Protein AF-A0A2G4HJ52-F1 (afdb_monomer_lite)

Radius of gyration: 10.84 Å; chains: 1; bounding box: 29×26×23 Å

pLDDT: mean 87.88, std 9.7, range [45.62, 94.19]

Structure (mmCIF, N/CA/C/O backbone):
data_AF-A0A2G4HJ52-F1
#
_entry.id   AF-A0A2G4HJ52-F1
#
loop_
_atom_site.group_PDB
_atom_site.id
_atom_site.type_symbol
_atom_site.label_atom_id
_atom_site.label_alt_id
_atom_site.label_comp_id
_atom_site.label_asym_id
_atom_site.label_entity_id
_atom_site.label_seq_id
_atom_site.pdbx_PDB_ins_code
_atom_site.Cartn_x
_atom_site.Cartn_y
_atom_site.Cartn_z
_atom_site.occupancy
_atom_site.B_iso_or_equiv
_atom_site.auth_seq_id
_atom_site.auth_comp_id
_atom_site.auth_asym_id
_atom_site.auth_atom_id
_atom_site.pdbx_PDB_model_num
ATOM 1 N N . MET A 1 1 ? 3.240 -16.063 14.939 1.00 45.62 1 MET A N 1
ATOM 2 C CA . MET A 1 1 ? 2.268 -15.631 13.919 1.00 45.62 1 MET A CA 1
ATOM 3 C C . MET A 1 1 ? 3.103 -15.056 12.803 1.00 45.62 1 MET A C 1
ATOM 5 O O . MET A 1 1 ? 3.963 -14.247 13.114 1.00 45.62 1 MET A O 1
ATOM 9 N N . ASP A 1 2 ? 2.964 -15.578 11.590 1.00 47.50 2 ASP A N 1
ATOM 10 C CA . ASP A 1 2 ? 3.775 -15.168 10.442 1.00 47.50 2 ASP A CA 1
ATOM 11 C C . ASP A 1 2 ? 3.395 -13.722 10.095 1.00 47.50 2 ASP A C 1
ATOM 13 O O . ASP A 1 2 ? 2.338 -13.452 9.525 1.00 47.50 2 ASP A O 1
ATOM 17 N N . THR A 1 3 ? 4.152 -12.763 10.624 1.00 65.62 3 THR A N 1
ATOM 18 C CA . THR A 1 3 ? 3.942 -11.339 10.371 1.00 65.62 3 THR A CA 1
ATOM 19 C C . THR A 1 3 ? 4.396 -11.067 8.953 1.00 65.62 3 THR A C 1
ATOM 21 O O . THR A 1 3 ? 5.595 -10.999 8.711 1.00 65.62 3 THR A O 1
ATOM 24 N N . GLN A 1 4 ? 3.444 -10.936 8.028 1.00 79.19 4 GLN A N 1
ATOM 25 C CA . GLN A 1 4 ? 3.725 -10.573 6.642 1.00 79.19 4 GLN A CA 1
ATOM 26 C C . GLN A 1 4 ? 4.635 -9.337 6.590 1.00 79.19 4 GLN A C 1
ATOM 28 O O . GLN A 1 4 ? 4.295 -8.281 7.131 1.00 79.19 4 GLN A O 1
ATOM 33 N N . GLU A 1 5 ? 5.788 -9.493 5.945 1.00 90.75 5 GLU A N 1
ATOM 34 C CA . GLU A 1 5 ? 6.805 -8.456 5.808 1.00 90.75 5 GLU A CA 1
ATOM 35 C C . GLU A 1 5 ? 6.553 -7.634 4.541 1.00 90.75 5 GLU A C 1
ATOM 37 O O . GLU A 1 5 ? 6.478 -8.152 3.427 1.00 90.75 5 GLU A O 1
ATOM 42 N N . PHE A 1 6 ? 6.428 -6.325 4.713 1.00 91.25 6 PHE A N 1
ATOM 43 C CA . PHE A 1 6 ? 6.241 -5.356 3.650 1.00 91.25 6 PHE A CA 1
ATOM 44 C C . PHE A 1 6 ? 7.533 -4.579 3.440 1.00 91.25 6 PHE A C 1
ATOM 46 O O . PHE A 1 6 ? 8.007 -3.859 4.321 1.00 91.25 6 PHE A O 1
ATOM 53 N N . TYR A 1 7 ? 8.070 -4.678 2.232 1.00 94.19 7 TYR A N 1
ATOM 54 C CA . TYR A 1 7 ? 9.097 -3.767 1.750 1.00 94.19 7 TYR A CA 1
ATOM 55 C C . TYR A 1 7 ? 8.432 -2.722 0.874 1.00 94.19 7 TYR A C 1
ATOM 57 O O . TYR A 1 7 ? 7.644 -3.061 -0.009 1.00 94.19 7 TYR A O 1
ATOM 65 N N . ILE A 1 8 ? 8.752 -1.455 1.105 1.00 93.38 8 ILE A N 1
ATOM 66 C CA . ILE A 1 8 ? 8.173 -0.339 0.364 1.00 93.38 8 ILE A CA 1
ATOM 67 C C . ILE A 1 8 ? 9.248 0.582 -0.181 1.00 93.38 8 ILE A C 1
ATOM 69 O O . ILE A 1 8 ? 10.300 0.766 0.420 1.00 93.38 8 ILE A O 1
ATOM 73 N N . ARG A 1 9 ? 8.962 1.249 -1.289 1.00 93.81 9 ARG A N 1
ATOM 74 C CA . ARG A 1 9 ? 9.796 2.338 -1.798 1.00 93.81 9 ARG A CA 1
ATOM 75 C C . ARG A 1 9 ? 8.935 3.406 -2.441 1.00 93.81 9 ARG A C 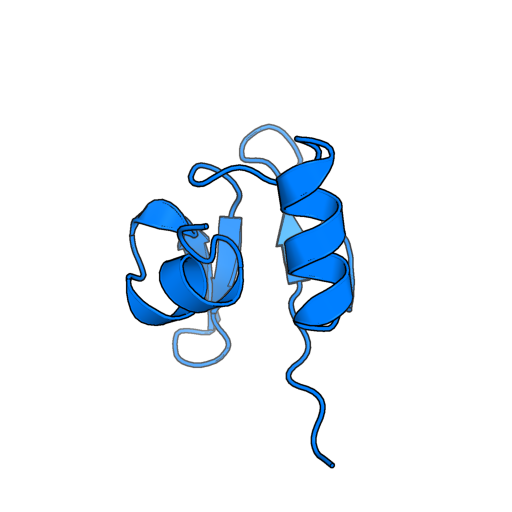1
ATOM 77 O O . ARG A 1 9 ? 7.825 3.140 -2.905 1.00 93.81 9 ARG A O 1
ATOM 84 N N . ARG A 1 10 ? 9.434 4.635 -2.461 1.00 87.88 10 ARG A N 1
ATOM 85 C CA . ARG A 1 10 ? 8.796 5.699 -3.243 1.00 87.88 10 ARG A CA 1
AT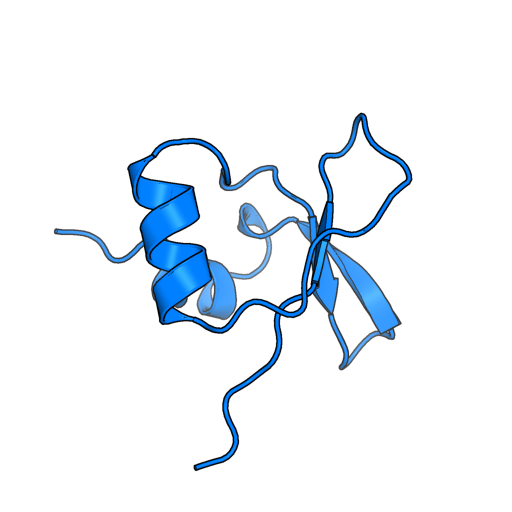OM 86 C C . ARG A 1 10 ? 9.174 5.531 -4.707 1.00 87.88 10 ARG A C 1
ATOM 88 O O . ARG A 1 10 ? 10.248 5.032 -5.002 1.00 87.88 10 ARG A O 1
ATOM 95 N N . ALA A 1 11 ? 8.326 5.987 -5.624 1.00 79.88 11 ALA A N 1
ATOM 96 C CA . ALA A 1 11 ? 8.662 5.975 -7.050 1.00 79.88 11 ALA A CA 1
ATOM 97 C C . ALA A 1 11 ? 9.930 6.798 -7.365 1.00 79.88 11 ALA A C 1
ATOM 99 O O . ALA A 1 11 ? 10.657 6.480 -8.300 1.00 79.88 11 ALA A O 1
ATOM 100 N N . SER A 1 12 ? 10.207 7.825 -6.556 1.00 80.69 12 SER A N 1
ATOM 101 C CA . SER A 1 12 ? 11.399 8.672 -6.668 1.00 80.69 12 SER A CA 1
ATOM 102 C C . SER A 1 12 ? 12.645 8.101 -5.981 1.00 80.69 12 SER A C 1
ATOM 104 O O . SER A 1 12 ? 13.720 8.668 -6.145 1.00 80.69 12 SER A O 1
ATOM 106 N N . GLU A 1 13 ? 12.513 7.034 -5.186 1.00 81.69 13 GLU A N 1
ATOM 107 C CA . GLU A 1 13 ? 13.614 6.436 -4.424 1.00 81.69 13 GLU A CA 1
ATOM 108 C C . GLU A 1 13 ? 13.935 5.038 -4.958 1.00 81.69 13 GLU A C 1
ATOM 110 O O . GLU A 1 13 ? 13.047 4.222 -5.212 1.00 81.69 13 GLU A O 1
ATOM 115 N N . THR A 1 14 ? 15.222 4.745 -5.126 1.00 79.31 14 THR A N 1
ATOM 116 C CA . THR A 1 14 ? 15.672 3.420 -5.576 1.00 79.31 14 THR A CA 1
ATOM 117 C C . THR A 1 14 ? 15.716 2.427 -4.413 1.00 79.31 14 THR A C 1
ATOM 119 O O . THR A 1 14 ? 15.506 1.229 -4.617 1.00 79.31 14 THR A O 1
ATOM 122 N N . ASP A 1 15 ? 15.938 2.934 -3.200 1.00 86.75 15 ASP A N 1
ATOM 123 C CA . ASP A 1 15 ? 16.113 2.147 -1.989 1.00 86.75 15 ASP A CA 1
ATOM 124 C C . ASP A 1 15 ? 14.784 1.682 -1.391 1.00 86.75 15 ASP A C 1
ATOM 126 O O . ASP A 1 15 ? 13.839 2.446 -1.169 1.00 86.75 15 ASP A O 1
ATOM 130 N N . ALA A 1 16 ? 14.736 0.382 -1.111 1.00 91.06 16 ALA A N 1
ATOM 131 C CA . ALA A 1 16 ? 13.662 -0.239 -0.361 1.00 91.06 16 ALA A CA 1
ATOM 132 C C . ALA A 1 16 ? 13.801 0.081 1.130 1.00 91.06 16 ALA A C 1
ATOM 134 O O . ALA A 1 16 ? 14.881 -0.017 1.709 1.00 91.06 16 ALA A O 1
ATOM 135 N N . ARG A 1 17 ? 12.679 0.407 1.763 1.00 91.56 17 ARG A N 1
ATOM 136 C CA . ARG A 1 17 ? 12.534 0.602 3.204 1.00 91.56 17 ARG A CA 1
ATOM 137 C C . ARG A 1 17 ? 11.739 -0.575 3.773 1.00 91.56 17 ARG A C 1
ATOM 139 O O . ARG A 1 17 ? 10.743 -0.983 3.172 1.00 91.56 17 ARG A O 1
ATOM 146 N N . GLY A 1 18 ? 12.174 -1.111 4.910 1.00 89.25 18 GLY A N 1
ATOM 147 C CA . GLY A 1 18 ? 11.561 -2.267 5.573 1.00 89.25 18 GLY A CA 1
ATOM 148 C C . GLY A 1 18 ? 12.604 -3.241 6.145 1.00 89.25 18 GLY A C 1
ATOM 149 O O . GLY A 1 18 ? 13.789 -2.894 6.179 1.00 89.25 18 GLY A O 1
ATOM 150 N N . PRO A 1 19 ? 12.190 -4.451 6.570 1.00 92.38 19 PRO A N 1
ATOM 151 C CA . PRO A 1 19 ? 10.814 -4.959 6.533 1.00 92.38 19 PRO A CA 1
ATOM 152 C C . PRO A 1 19 ? 9.900 -4.238 7.534 1.00 92.38 19 PRO A C 1
ATOM 154 O O . PRO A 1 19 ? 10.283 -3.987 8.673 1.00 92.38 19 PRO A O 1
ATOM 157 N N . TYR A 1 20 ? 8.682 -3.914 7.105 1.00 92.38 20 TYR A N 1
ATOM 158 C CA . TYR A 1 20 ? 7.609 -3.406 7.963 1.00 92.38 20 TYR A CA 1
ATOM 159 C C . TYR A 1 20 ? 6.531 -4.471 8.129 1.00 92.38 20 TYR A C 1
ATOM 161 O O . TYR A 1 20 ? 6.282 -5.246 7.214 1.00 92.38 20 TYR A O 1
ATOM 169 N N . ASN A 1 21 ? 5.849 -4.500 9.266 1.00 91.81 21 ASN A N 1
ATOM 170 C CA . ASN A 1 21 ? 4.631 -5.297 9.407 1.00 91.81 21 ASN A CA 1
ATOM 171 C C . ASN A 1 21 ? 3.399 -4.465 8.989 1.00 91.81 21 ASN A C 1
ATOM 173 O O . ASN A 1 21 ? 3.509 -3.281 8.660 1.00 91.81 21 ASN A O 1
ATOM 177 N N . LEU A 1 22 ? 2.214 -5.079 8.996 1.00 89.94 22 LEU A N 1
ATOM 178 C CA . LEU A 1 22 ? 0.977 -4.389 8.620 1.00 89.94 22 LEU A CA 1
ATOM 179 C C . LEU A 1 22 ? 0.669 -3.179 9.526 1.00 89.94 22 LEU A C 1
ATOM 181 O O . LEU A 1 22 ? 0.232 -2.148 9.028 1.00 89.94 22 LEU A O 1
ATOM 185 N N . GLU A 1 23 ? 0.916 -3.282 10.831 1.00 90.81 23 GLU A N 1
ATOM 186 C CA . GLU A 1 23 ? 0.639 -2.219 11.811 1.00 90.81 23 GLU A CA 1
ATOM 187 C C . GLU A 1 23 ? 1.550 -0.996 11.603 1.00 90.81 23 GLU A C 1
ATOM 189 O O . GLU A 1 23 ? 1.092 0.150 11.613 1.00 90.81 23 GLU A O 1
ATOM 194 N N . GLU A 1 24 ? 2.832 -1.240 11.328 1.00 93.06 24 GLU A N 1
ATOM 195 C CA . GLU A 1 24 ? 3.813 -0.222 10.948 1.00 93.06 24 GLU A CA 1
ATOM 196 C C . GLU A 1 24 ? 3.413 0.441 9.628 1.00 93.06 24 GLU A C 1
ATOM 198 O O . GLU A 1 24 ? 3.441 1.664 9.511 1.00 93.06 24 GLU A O 1
ATOM 203 N N . MET A 1 25 ? 2.967 -0.344 8.641 1.00 93.12 25 MET A N 1
ATOM 204 C CA . MET A 1 25 ? 2.470 0.184 7.370 1.00 93.12 25 MET A CA 1
ATOM 205 C C . MET A 1 25 ? 1.256 1.101 7.553 1.00 93.12 25 MET A C 1
ATOM 207 O O . MET A 1 25 ? 1.215 2.172 6.947 1.00 93.12 25 MET A O 1
ATOM 211 N N .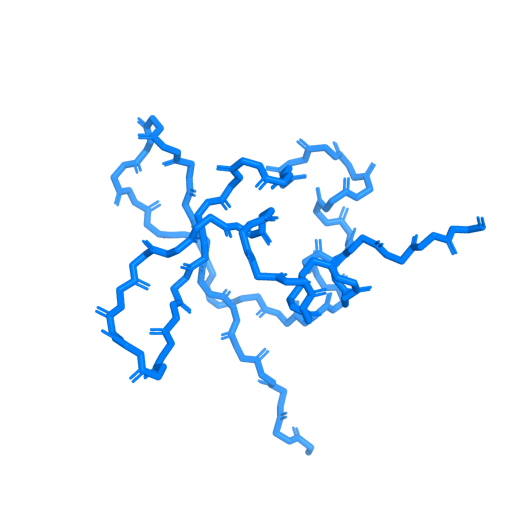 VAL A 1 26 ? 0.296 0.718 8.401 1.00 92.50 26 VAL A N 1
ATOM 212 C CA . VAL A 1 26 ? -0.863 1.558 8.754 1.00 92.50 26 VAL A CA 1
ATOM 213 C C . VAL A 1 26 ? -0.404 2.846 9.441 1.00 92.50 26 VAL A C 1
ATO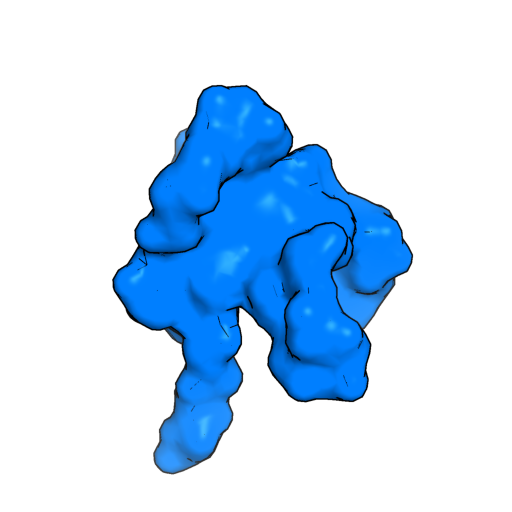M 215 O O . VAL A 1 26 ? -0.854 3.932 9.082 1.00 92.50 26 VAL A O 1
ATOM 218 N N . SER A 1 27 ? 0.546 2.760 10.372 1.00 93.06 27 SER A N 1
ATOM 219 C CA . SER A 1 27 ? 1.096 3.931 11.071 1.00 93.06 27 SER A CA 1
ATOM 220 C C . SER A 1 27 ? 1.821 4.886 10.111 1.00 93.06 27 SER A C 1
ATOM 222 O O . SER A 1 27 ? 1.650 6.108 10.156 1.00 93.06 27 SER A O 1
ATOM 224 N N . LEU A 1 28 ? 2.595 4.344 9.169 1.00 93.19 28 LEU A N 1
ATOM 225 C CA . LEU A 1 28 ? 3.241 5.114 8.105 1.00 93.19 28 LEU A CA 1
ATOM 226 C C . LEU A 1 28 ? 2.220 5.750 7.153 1.00 93.19 28 LEU A C 1
ATOM 228 O O . LEU A 1 28 ? 2.452 6.855 6.662 1.00 93.19 28 LEU A O 1
ATOM 232 N N . ALA A 1 29 ? 1.100 5.079 6.898 1.00 92.38 29 ALA A N 1
ATOM 233 C CA . ALA A 1 29 ? -0.000 5.616 6.110 1.00 92.38 29 ALA A CA 1
ATOM 234 C C . ALA A 1 29 ? -0.729 6.759 6.834 1.00 92.38 29 ALA A C 1
ATOM 236 O O . ALA A 1 29 ? -0.977 7.798 6.221 1.00 92.38 29 ALA A O 1
ATOM 237 N N . GLU A 1 30 ? -1.002 6.632 8.137 1.00 91.44 30 GLU A N 1
ATOM 238 C CA . GLU A 1 30 ? -1.631 7.701 8.931 1.00 91.44 30 GLU A CA 1
ATOM 239 C C . GLU A 1 30 ? -0.727 8.937 9.072 1.00 91.44 30 GLU A C 1
ATOM 241 O O . GLU A 1 30 ? -1.222 10.063 9.077 1.00 91.44 30 GLU A O 1
ATOM 246 N N . THR A 1 31 ? 0.598 8.757 9.111 1.00 92.44 31 THR A N 1
ATOM 247 C CA . THR A 1 31 ? 1.562 9.878 9.102 1.00 92.44 31 THR A CA 1
ATOM 248 C C . THR A 1 31 ? 1.802 10.479 7.711 1.00 92.44 31 THR A C 1
ATOM 250 O O . THR A 1 31 ? 2.517 11.474 7.592 1.00 92.44 31 THR A O 1
ATOM 253 N N . GLY A 1 32 ? 1.245 9.888 6.647 1.00 89.00 32 GLY A N 1
ATOM 254 C CA . GLY A 1 32 ? 1.480 10.295 5.256 1.00 89.00 32 GLY A CA 1
ATOM 255 C C . GLY A 1 32 ? 2.865 9.922 4.706 1.00 89.00 32 GLY A C 1
ATOM 256 O O . GLY A 1 32 ? 3.230 10.325 3.601 1.00 89.00 32 GLY A O 1
ATOM 257 N N . SER A 1 33 ? 3.651 9.137 5.447 1.00 89.94 33 SER A N 1
ATOM 258 C CA . SER A 1 33 ? 4.950 8.616 4.998 1.00 89.94 33 SER A CA 1
ATOM 259 C C . SER A 1 33 ? 4.804 7.585 3.873 1.00 89.94 33 SER A C 1
ATOM 261 O O . SER A 1 33 ? 5.695 7.477 3.015 1.00 89.94 33 SER A O 1
ATOM 263 N N . VAL A 1 34 ? 3.677 6.866 3.885 1.00 92.19 34 VAL A N 1
ATOM 264 C CA . VAL A 1 34 ? 3.195 5.932 2.862 1.00 92.19 34 VAL A CA 1
ATOM 265 C C . VAL A 1 34 ? 1.885 6.454 2.286 1.00 92.19 34 VAL A C 1
ATOM 267 O O . VAL A 1 34 ? 0.993 6.891 3.005 1.00 92.19 34 VAL A O 1
ATOM 270 N N . THR A 1 35 ? 1.751 6.360 0.971 1.00 92.50 35 THR A N 1
ATOM 271 C CA . THR A 1 35 ? 0.538 6.730 0.237 1.00 92.50 35 THR A CA 1
ATOM 272 C C . THR A 1 35 ? 0.114 5.588 -0.675 1.00 92.50 35 THR A C 1
ATOM 274 O O . THR A 1 35 ? 0.859 4.632 -0.891 1.00 92.50 35 THR A O 1
ATOM 277 N N . VAL A 1 36 ? -1.076 5.693 -1.263 1.00 92.62 36 VAL A N 1
ATOM 278 C CA . VAL A 1 36 ? -1.548 4.729 -2.268 1.00 92.62 36 VAL A CA 1
ATOM 279 C C . VAL A 1 36 ? -0.637 4.658 -3.501 1.00 92.62 36 VAL A C 1
ATOM 281 O O . VAL A 1 36 ? -0.666 3.664 -4.209 1.00 92.62 36 VAL A O 1
ATOM 284 N N . GLU A 1 37 ? 0.190 5.673 -3.746 1.00 93.00 37 GLU A N 1
ATOM 285 C CA . GLU A 1 37 ? 1.169 5.709 -4.842 1.00 93.00 37 GLU A CA 1
ATOM 286 C C . GLU A 1 37 ? 2.508 5.060 -4.463 1.00 93.00 37 GLU A C 1
ATOM 288 O O . GLU A 1 37 ? 3.383 4.876 -5.308 1.00 93.00 37 GLU A O 1
ATOM 293 N N . THR A 1 38 ? 2.694 4.718 -3.185 1.00 93.38 38 THR A N 1
ATOM 294 C CA . THR A 1 38 ? 3.899 4.027 -2.723 1.00 93.38 38 THR A CA 1
ATOM 295 C C . THR A 1 38 ? 3.944 2.628 -3.325 1.00 93.38 38 THR A C 1
ATOM 297 O O . THR A 1 38 ? 2.925 1.943 -3.434 1.00 93.38 38 THR A O 1
ATOM 300 N N . LEU A 1 39 ? 5.140 2.211 -3.730 1.00 94.19 39 LEU A N 1
ATOM 301 C CA . LEU A 1 39 ? 5.378 0.883 -4.267 1.00 94.19 39 LEU A CA 1
ATOM 302 C C . LEU A 1 39 ? 5.639 -0.071 -3.105 1.00 94.19 39 LEU A C 1
ATOM 304 O O . LEU A 1 39 ? 6.461 0.238 -2.243 1.00 94.19 39 LEU A O 1
ATOM 308 N N . TYR A 1 40 ? 4.987 -1.225 -3.103 1.00 93.25 40 TYR A N 1
ATOM 309 C CA . TYR A 1 40 ? 5.300 -2.344 -2.225 1.00 93.25 40 TYR A CA 1
ATOM 310 C C . TYR A 1 40 ? 5.923 -3.481 -3.039 1.00 93.25 40 TYR A C 1
ATOM 312 O O . TYR A 1 40 ? 5.661 -3.620 -4.236 1.00 93.25 40 TYR A O 1
ATOM 320 N N . TYR A 1 41 ? 6.781 -4.272 -2.405 1.00 92.75 41 TYR A N 1
ATOM 321 C CA . TYR A 1 41 ? 7.322 -5.477 -3.014 1.00 92.75 41 TYR A CA 1
ATOM 322 C C . TYR A 1 41 ? 6.285 -6.595 -2.938 1.00 92.75 41 TYR A C 1
ATOM 324 O O . TYR A 1 41 ? 5.917 -7.054 -1.856 1.00 92.75 41 TYR A O 1
ATOM 332 N N . ASP A 1 42 ? 5.806 -7.023 -4.096 1.00 90.31 42 ASP A N 1
ATOM 333 C CA . ASP A 1 42 ? 4.884 -8.132 -4.237 1.00 90.31 42 ASP A CA 1
ATOM 334 C C . ASP A 1 42 ? 5.680 -9.433 -4.358 1.00 90.31 42 ASP A C 1
ATOM 336 O O . ASP A 1 42 ? 6.266 -9.726 -5.398 1.00 90.31 42 ASP A O 1
ATOM 340 N N . ALA A 1 43 ? 5.714 -10.219 -3.280 1.00 85.62 43 ALA A N 1
ATOM 341 C CA . ALA A 1 43 ? 6.449 -11.483 -3.243 1.00 85.62 43 ALA A CA 1
ATOM 342 C C . ALA A 1 43 ? 5.859 -12.565 -4.170 1.00 85.62 43 ALA A C 1
ATOM 344 O O . ALA A 1 43 ? 6.546 -13.527 -4.492 1.00 85.62 43 ALA A O 1
ATOM 345 N N . THR A 1 44 ? 4.608 -12.410 -4.621 1.00 85.31 44 THR A N 1
ATOM 346 C CA . THR A 1 44 ? 3.957 -13.356 -5.545 1.00 85.31 44 THR A CA 1
ATOM 347 C C . THR A 1 44 ? 4.489 -13.196 -6.967 1.00 85.31 44 THR A C 1
ATOM 349 O O . THR A 1 44 ? 4.659 -14.173 -7.690 1.00 85.31 44 THR A O 1
ATOM 352 N N . THR A 1 45 ? 4.726 -11.952 -7.379 1.00 88.38 45 THR A N 1
ATOM 353 C CA . THR A 1 45 ? 5.201 -11.594 -8.723 1.00 88.38 45 THR A CA 1
ATOM 354 C C . THR A 1 45 ? 6.664 -11.160 -8.755 1.00 88.38 45 THR A C 1
ATOM 356 O O . THR A 1 45 ? 7.183 -10.865 -9.832 1.00 88.38 45 THR A O 1
ATOM 359 N N . GLU A 1 46 ? 7.311 -11.112 -7.587 1.00 90.81 46 GLU A N 1
ATOM 360 C CA . GLU A 1 46 ? 8.690 -10.666 -7.361 1.00 90.81 46 GLU A CA 1
ATOM 361 C C . GLU A 1 46 ? 8.956 -9.268 -7.942 1.00 90.81 46 GLU A C 1
ATOM 363 O O . GLU A 1 46 ? 10.000 -8.980 -8.535 1.00 90.81 46 GLU A O 1
ATOM 368 N N . ARG A 1 47 ? 7.960 -8.381 -7.830 1.00 91.38 47 ARG A N 1
ATOM 369 C CA . ARG A 1 47 ? 7.958 -7.062 -8.473 1.00 91.38 47 ARG A CA 1
ATOM 370 C C . ARG A 1 47 ? 7.431 -5.980 -7.555 1.00 91.38 47 ARG A C 1
ATOM 372 O O . ARG A 1 47 ? 6.667 -6.214 -6.630 1.00 91.38 47 ARG A O 1
ATOM 379 N N . TRP A 1 48 ? 7.827 -4.753 -7.861 1.00 92.56 48 TRP A N 1
ATOM 380 C CA . TRP A 1 48 ? 7.298 -3.571 -7.200 1.00 92.56 48 TRP A CA 1
ATOM 381 C C . TRP A 1 48 ? 5.947 -3.206 -7.803 1.00 92.56 48 TRP A C 1
ATOM 383 O O . TRP A 1 48 ? 5.880 -2.823 -8.972 1.00 92.56 48 TRP A O 1
ATOM 393 N N . ALA A 1 49 ? 4.895 -3.313 -7.001 1.00 92.81 49 ALA A N 1
ATOM 394 C CA . ALA A 1 49 ? 3.534 -2.959 -7.370 1.00 92.81 49 ALA A CA 1
ATOM 395 C C . ALA A 1 49 ? 3.075 -1.736 -6.574 1.00 92.81 49 ALA A C 1
ATOM 397 O O . ALA A 1 49 ? 3.511 -1.502 -5.450 1.00 92.81 49 ALA A O 1
ATOM 398 N N . VAL A 1 50 ? 2.203 -0.921 -7.158 1.00 94.19 50 VAL A N 1
ATOM 399 C CA . VAL A 1 50 ? 1.647 0.253 -6.475 1.00 94.19 50 VAL A CA 1
ATOM 400 C C . VAL A 1 50 ? 0.614 -0.224 -5.455 1.00 94.19 50 VAL A C 1
ATOM 402 O O . VAL A 1 50 ? -0.271 -1.003 -5.803 1.00 94.19 50 VAL A O 1
ATOM 405 N N . ILE A 1 51 ? 0.683 0.248 -4.205 1.00 93.06 51 ILE A N 1
ATOM 406 C CA . ILE A 1 51 ? -0.269 -0.159 -3.150 1.00 93.06 51 ILE A CA 1
ATOM 407 C C . ILE A 1 51 ? -1.712 0.099 -3.593 1.00 93.06 51 ILE A C 1
ATOM 409 O O . ILE A 1 51 ? -2.593 -0.721 -3.367 1.00 93.06 51 ILE A O 1
ATOM 413 N N . GLY A 1 52 ? -1.955 1.223 -4.264 1.00 92.19 52 GLY A N 1
ATOM 414 C CA . GLY A 1 52 ? -3.257 1.614 -4.787 1.00 92.19 52 GLY A CA 1
ATOM 415 C C . GLY A 1 52 ? -3.838 0.683 -5.854 1.00 92.19 52 GLY A C 1
ATOM 416 O O . GLY A 1 52 ? -5.059 0.685 -6.009 1.00 92.19 52 GLY A O 1
ATOM 417 N N . ASP A 1 53 ? -2.997 -0.092 -6.545 1.00 92.25 53 ASP A N 1
ATOM 418 C CA . ASP A 1 53 ? -3.396 -1.052 -7.583 1.00 92.25 53 ASP A CA 1
ATOM 419 C C . ASP A 1 53 ? -3.869 -2.384 -6.978 1.00 92.25 53 ASP A C 1
ATOM 421 O O . ASP A 1 53 ? -4.730 -3.059 -7.537 1.00 92.25 53 ASP A O 1
ATOM 425 N N . ASN A 1 54 ? -3.385 -2.727 -5.777 1.00 90.62 54 ASN A N 1
ATOM 426 C CA . ASN A 1 54 ? -3.801 -3.929 -5.066 1.00 90.62 54 ASN A CA 1
ATOM 427 C C . ASN A 1 54 ? -4.870 -3.608 -4.000 1.00 90.62 54 ASN A C 1
ATOM 429 O O . ASN A 1 54 ? -4.540 -3.101 -2.922 1.00 90.62 54 ASN A O 1
ATOM 433 N N . PRO A 1 55 ? -6.155 -3.941 -4.231 1.00 88.69 55 PRO A N 1
ATOM 434 C CA . PRO A 1 55 ? -7.230 -3.598 -3.303 1.00 88.69 55 PRO A CA 1
ATOM 435 C C . PRO A 1 55 ? -7.106 -4.300 -1.944 1.00 88.69 55 PRO A C 1
ATOM 437 O O . PRO A 1 55 ? -7.552 -3.741 -0.945 1.00 88.69 55 PRO A O 1
ATOM 440 N N . VAL A 1 56 ? -6.487 -5.485 -1.884 1.00 88.31 56 VAL A N 1
ATOM 441 C CA . VAL A 1 56 ? -6.294 -6.244 -0.636 1.00 88.31 56 VAL A CA 1
ATOM 442 C C . VAL A 1 56 ? -5.241 -5.565 0.235 1.00 88.31 56 VAL A C 1
ATOM 444 O O . VAL A 1 56 ? -5.501 -5.254 1.396 1.00 88.31 56 VAL A O 1
ATOM 447 N N . VAL A 1 57 ? -4.075 -5.269 -0.346 1.00 89.50 57 VAL A N 1
ATOM 448 C CA . VAL A 1 57 ? -2.973 -4.585 0.350 1.00 89.50 57 VAL A CA 1
ATOM 449 C C . VAL A 1 57 ? -3.401 -3.177 0.761 1.00 89.50 57 VAL A C 1
ATOM 451 O O . VAL A 1 57 ? -3.220 -2.780 1.911 1.00 89.50 57 VAL A O 1
ATOM 454 N N . LYS A 1 58 ? -4.065 -2.445 -0.141 1.00 92.69 58 LYS A N 1
ATOM 455 C CA . LYS A 1 58 ? -4.626 -1.124 0.150 1.00 92.69 58 LYS A CA 1
ATOM 456 C C . LYS A 1 58 ? -5.612 -1.155 1.312 1.00 92.69 58 LYS A C 1
ATOM 458 O O . LYS A 1 58 ? -5.509 -0.301 2.181 1.00 92.69 58 LYS A O 1
ATOM 463 N N . ALA A 1 59 ? -6.560 -2.092 1.333 1.00 91.69 59 ALA A N 1
ATOM 464 C CA . ALA A 1 59 ? -7.552 -2.172 2.405 1.00 91.69 59 ALA A CA 1
ATOM 465 C C . ALA A 1 59 ? -6.920 -2.506 3.766 1.00 91.69 59 ALA A C 1
ATOM 467 O O . ALA A 1 59 ? -7.404 -2.023 4.786 1.00 91.69 59 ALA A O 1
ATOM 468 N N . GLY A 1 60 ? -5.835 -3.287 3.776 1.00 90.25 60 GLY A N 1
ATOM 469 C CA . GLY A 1 60 ? -5.072 -3.575 4.991 1.00 90.25 60 GLY A CA 1
ATOM 470 C C . GLY A 1 60 ? -4.303 -2.364 5.527 1.00 90.25 60 GLY A C 1
ATOM 471 O O . GLY A 1 60 ? -4.306 -2.130 6.729 1.00 90.25 60 GLY A O 1
ATOM 472 N N . ILE A 1 61 ? -3.662 -1.589 4.646 1.00 91.12 61 ILE A N 1
ATOM 473 C CA . ILE A 1 61 ? -2.803 -0.447 5.019 1.00 91.12 61 ILE A CA 1
ATOM 474 C C . ILE A 1 61 ? -3.613 0.839 5.249 1.00 91.12 61 ILE A C 1
ATOM 476 O O . ILE A 1 61 ? -3.263 1.661 6.091 1.00 91.12 61 ILE A O 1
ATOM 480 N N . PHE A 1 62 ? -4.705 1.018 4.505 1.00 91.19 62 PHE A N 1
ATOM 481 C CA . PHE A 1 62 ? -5.597 2.176 4.566 1.00 91.19 62 PHE A CA 1
ATOM 482 C C . PHE A 1 62 ? -7.018 1.736 4.952 1.00 91.19 62 PHE A C 1
ATOM 484 O O . PHE A 1 62 ? -7.932 1.798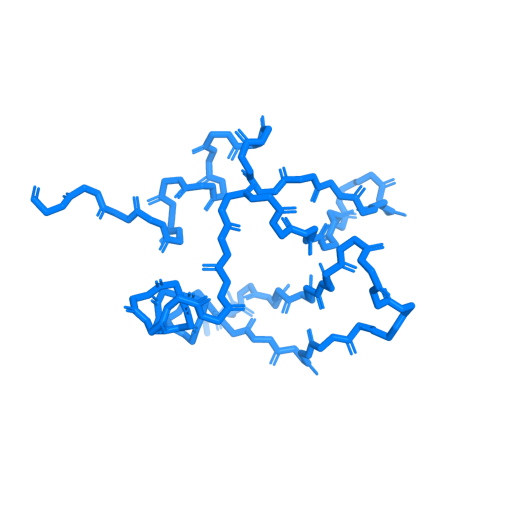 4.117 1.00 91.19 62 PHE A O 1
ATOM 491 N N . PRO A 1 63 ? -7.242 1.280 6.197 1.00 85.81 63 PRO A N 1
ATOM 4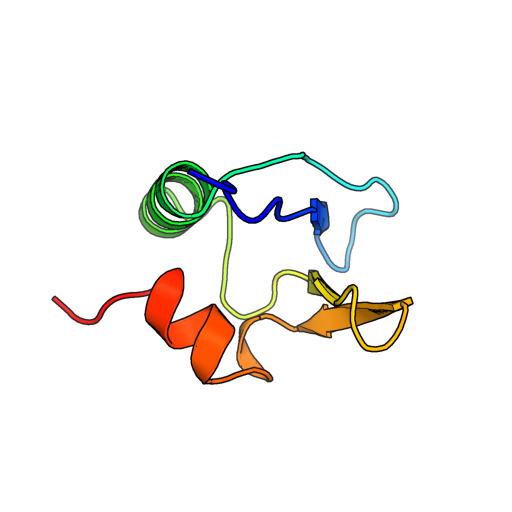92 C CA . PRO A 1 63 ? -8.584 0.970 6.664 1.00 85.81 63 PRO A CA 1
ATOM 493 C C . PRO A 1 63 ? -9.439 2.246 6.644 1.00 85.81 63 PRO A C 1
ATOM 495 O O . PRO A 1 63 ? -9.037 3.300 7.139 1.00 85.81 63 PRO A O 1
ATOM 498 N N . ARG A 1 64 ? -10.636 2.175 6.052 1.00 73.38 64 ARG A N 1
ATOM 499 C CA . ARG A 1 64 ? -11.621 3.262 6.149 1.00 73.38 64 ARG A CA 1
ATOM 500 C C . ARG A 1 64 ? -12.100 3.342 7.606 1.00 73.38 64 ARG A C 1
ATOM 502 O O . ARG A 1 64 ? -12.685 2.372 8.080 1.00 73.38 64 ARG A O 1
ATOM 509 N N . LYS A 1 65 ? -11.821 4.458 8.290 1.00 59.56 65 LYS A N 1
ATOM 510 C CA . LYS A 1 65 ? -12.475 4.823 9.560 1.00 59.56 65 LYS A CA 1
ATOM 511 C C . LYS A 1 65 ? -13.960 5.104 9.345 1.00 59.56 65 LYS A C 1
ATOM 513 O O . LYS A 1 65 ? -14.309 5.593 8.245 1.00 59.56 65 LYS A O 1
#

Secondary structure (DSSP, 8-state):
-----EEEE-TT--S-EEEE-HHHHHHHHHTTSS-TTSEEEETTTTEEEEGGG-HHHHHHHS---

Sequence (65 aa):
MDTQEFYIRRASETDARGPYNLEEMVSLAETGSVTVETLYYDATTERWAVIGDNPVVKAGIFPRK

Foldseek 3Di:
DPFDFKWKDAPPDPDIDDRDGLVRLLVCVVVVVDDQQIWIQDPVVRDTDRCVVDPVSVCSNPPDD